Protein AF-F2UA79-F1 (afdb_monomer_lite)

pLDDT: mean 71.41, std 17.48, range [34.31, 94.25]

Structure (mmCIF, N/CA/C/O backbone):
data_AF-F2UA79-F1
#
_entry.id   AF-F2UA79-F1
#
loop_
_atom_site.group_PDB
_atom_site.id
_atom_site.type_symbol
_atom_site.label_atom_id
_atom_site.label_alt_id
_atom_site.label_comp_id
_atom_site.label_asym_id
_atom_site.label_entity_id
_atom_site.label_seq_id
_atom_site.pdbx_PDB_ins_code
_atom_site.Cartn_x
_atom_site.Cartn_y
_atom_site.Cartn_z
_atom_site.occupancy
_atom_site.B_iso_or_equiv
_atom_site.auth_seq_id
_atom_site.auth_comp_id
_atom_site.auth_asym_id
_atom_site.auth_atom_id
_atom_site.pdbx_PDB_model_num
ATOM 1 N N . MET A 1 1 ? -14.880 4.497 39.612 1.00 37.75 1 MET A N 1
ATOM 2 C CA . MET A 1 1 ? -15.337 3.695 38.449 1.00 37.75 1 MET A CA 1
ATOM 3 C C . MET A 1 1 ? -14.688 4.210 37.156 1.00 37.75 1 MET A C 1
ATOM 5 O O . MET A 1 1 ? -15.354 4.835 36.346 1.00 37.75 1 MET A O 1
ATOM 9 N N . ALA A 1 2 ? -13.382 3.975 36.970 1.00 34.31 2 ALA A N 1
ATOM 10 C CA . ALA A 1 2 ? -12.557 4.623 35.934 1.00 34.31 2 ALA A CA 1
ATOM 11 C C . ALA A 1 2 ? -11.789 3.626 35.030 1.00 34.31 2 ALA A C 1
ATOM 13 O O . ALA A 1 2 ? -10.652 3.881 34.660 1.00 34.31 2 ALA A O 1
ATOM 14 N N . LYS A 1 3 ? -12.378 2.465 34.694 1.00 45.97 3 LYS A N 1
ATOM 15 C CA . LYS A 1 3 ? -11.700 1.414 33.892 1.00 45.97 3 LYS A CA 1
ATOM 16 C C . LYS A 1 3 ? -12.280 1.142 32.493 1.00 45.97 3 LYS A C 1
ATOM 18 O O . LYS A 1 3 ? -11.660 0.411 31.736 1.00 45.97 3 LYS A O 1
ATOM 23 N N . LYS A 1 4 ? -13.427 1.726 32.113 1.00 52.34 4 LYS A N 1
ATOM 24 C CA . LYS A 1 4 ? -14.044 1.493 30.783 1.00 52.34 4 LYS A CA 1
ATOM 25 C C . LYS A 1 4 ? -13.583 2.465 29.682 1.00 52.34 4 LYS A C 1
ATOM 27 O O . LYS A 1 4 ? -13.669 2.116 28.514 1.00 52.34 4 LYS A O 1
ATOM 32 N N . GLY A 1 5 ? -13.066 3.647 30.035 1.00 53.16 5 GLY A N 1
ATOM 33 C CA . GLY A 1 5 ? -12.668 4.673 29.058 1.00 53.16 5 GLY A CA 1
ATOM 34 C C . GLY A 1 5 ? -11.349 4.395 28.325 1.00 53.16 5 GLY A C 1
ATOM 35 O O . GLY A 1 5 ? -11.243 4.702 27.142 1.00 53.16 5 GLY A O 1
ATOM 36 N N . SER A 1 6 ? -10.356 3.773 28.977 1.00 61.50 6 SER A N 1
ATOM 37 C CA . SER A 1 6 ? -9.042 3.560 28.343 1.00 61.50 6 SER A CA 1
ATOM 38 C C . SER A 1 6 ? -9.081 2.513 27.227 1.00 61.50 6 SER A C 1
ATOM 40 O O . SER A 1 6 ? -8.415 2.683 26.213 1.00 61.50 6 SER A O 1
ATOM 42 N N . HIS A 1 7 ? -9.907 1.470 27.363 1.00 69.38 7 HIS A N 1
ATOM 43 C CA . HIS A 1 7 ? -10.061 0.433 26.336 1.00 69.38 7 HIS A CA 1
ATOM 44 C C . HIS A 1 7 ? -10.620 0.986 25.025 1.00 69.38 7 HIS A C 1
ATOM 46 O O . HIS A 1 7 ? -10.198 0.585 23.945 1.00 69.38 7 HIS A O 1
ATOM 52 N N . LEU A 1 8 ? -11.540 1.942 25.117 1.00 70.12 8 LEU A N 1
ATOM 53 C CA . LEU A 1 8 ? -12.123 2.602 23.961 1.00 70.12 8 LEU A CA 1
ATOM 54 C C . LEU A 1 8 ? -11.108 3.450 23.205 1.00 70.12 8 LEU A C 1
ATOM 56 O O . LEU A 1 8 ? -10.975 3.324 21.990 1.00 70.12 8 LEU A O 1
ATOM 60 N N . LEU A 1 9 ? -10.368 4.284 23.935 1.00 78.19 9 LEU A N 1
ATOM 61 C CA . LEU A 1 9 ? -9.323 5.108 23.344 1.00 78.19 9 LEU A CA 1
ATOM 62 C C . LEU A 1 9 ? -8.290 4.236 22.615 1.00 78.19 9 LEU A C 1
ATOM 64 O O . LEU A 1 9 ? -7.923 4.544 21.486 1.00 78.19 9 LEU A O 1
ATOM 68 N N . ILE A 1 10 ? -7.893 3.109 23.216 1.00 82.38 10 ILE A N 1
ATOM 69 C CA . ILE A 1 10 ? -6.980 2.140 22.594 1.00 82.38 10 ILE A CA 1
ATOM 70 C C . ILE A 1 10 ? -7.583 1.547 21.312 1.00 82.38 10 ILE A C 1
ATOM 72 O O . ILE A 1 10 ? -6.886 1.472 20.305 1.00 82.38 10 ILE A O 1
ATOM 76 N N . HIS A 1 11 ? -8.867 1.177 21.303 1.00 81.12 11 HIS A N 1
ATOM 77 C CA . HIS A 1 11 ? -9.535 0.666 20.097 1.00 81.12 11 HIS A CA 1
ATOM 78 C C . HIS A 1 11 ? -9.612 1.695 18.963 1.00 81.12 11 HIS A C 1
ATOM 80 O O . HIS A 1 11 ? -9.418 1.342 17.797 1.00 81.12 11 HIS A O 1
ATOM 86 N N . ILE A 1 12 ? -9.880 2.963 19.286 1.00 82.06 12 ILE A N 1
ATOM 87 C CA . ILE A 1 12 ? -9.909 4.047 18.295 1.00 82.06 12 ILE A CA 1
ATOM 88 C C . ILE A 1 12 ? -8.512 4.295 17.741 1.00 82.06 12 ILE A C 1
ATOM 90 O O . ILE A 1 12 ? -8.353 4.355 16.526 1.00 82.06 12 ILE A O 1
ATOM 94 N N . LEU A 1 13 ? -7.502 4.381 18.611 1.00 86.94 13 LEU A N 1
ATOM 95 C CA . LEU A 1 13 ? -6.110 4.536 18.193 1.00 86.94 13 LEU A CA 1
ATOM 96 C C . LEU A 1 13 ? -5.672 3.370 17.305 1.00 86.94 13 LEU A C 1
ATOM 98 O O . LEU A 1 13 ? -5.125 3.597 16.233 1.00 86.94 13 LEU A O 1
ATOM 102 N N . TYR A 1 14 ? -5.974 2.132 17.696 1.00 86.69 14 TYR A N 1
ATOM 103 C CA . TYR A 1 14 ? -5.675 0.945 16.897 1.00 86.69 14 TYR A CA 1
ATOM 104 C C . TYR A 1 14 ? -6.343 0.992 15.516 1.00 86.69 14 TYR A C 1
ATOM 106 O O . TYR A 1 14 ? -5.686 0.766 14.503 1.00 86.69 14 TYR A O 1
ATOM 114 N N . SER A 1 15 ? -7.627 1.360 15.457 1.00 86.94 15 SER A N 1
ATOM 115 C CA . SER A 1 15 ? -8.359 1.494 14.189 1.00 86.94 15 SER A CA 1
ATOM 116 C C . SER A 1 15 ? -7.793 2.614 13.313 1.00 86.94 15 SER A C 1
ATOM 118 O O . SER A 1 15 ? -7.712 2.460 12.097 1.00 86.94 15 SER A O 1
ATOM 120 N N . PHE A 1 16 ? -7.370 3.725 13.922 1.00 87.62 16 PHE A N 1
ATOM 121 C CA . PHE A 1 16 ? -6.719 4.832 13.226 1.00 87.62 16 PHE A CA 1
ATOM 122 C C . PHE A 1 16 ? -5.367 4.413 12.638 1.00 87.62 16 PHE A C 1
ATOM 124 O O . PHE A 1 16 ? -5.105 4.685 11.469 1.00 87.62 16 PHE A O 1
ATOM 131 N N . PHE A 1 17 ? -4.535 3.703 13.405 1.00 91.88 17 PHE A N 1
ATOM 132 C CA . PHE A 1 17 ? -3.264 3.184 12.900 1.00 91.88 17 PHE A CA 1
ATOM 133 C C . PHE A 1 17 ? -3.466 2.147 11.794 1.00 91.88 17 PHE A C 1
ATOM 135 O O . PHE A 1 17 ? -2.760 2.213 10.795 1.00 91.88 17 PHE A O 1
ATOM 142 N N . LEU A 1 18 ? -4.456 1.254 11.909 1.00 90.56 18 LEU A N 1
ATOM 143 C CA . LEU A 1 18 ? -4.803 0.321 10.831 1.00 90.56 18 LEU A CA 1
ATOM 144 C C . LEU A 1 18 ? -5.194 1.049 9.541 1.00 90.56 18 LEU A C 1
ATOM 146 O O . LEU A 1 18 ? -4.710 0.692 8.468 1.00 90.56 18 LEU A O 1
ATOM 150 N N . LEU A 1 19 ? -6.032 2.084 9.645 1.00 90.69 19 LEU A N 1
ATOM 151 C CA . LEU A 1 19 ? -6.416 2.906 8.499 1.00 90.69 19 LEU A CA 1
ATOM 152 C C . LEU A 1 19 ? -5.194 3.587 7.875 1.00 90.69 19 LEU A C 1
ATOM 154 O O . LEU A 1 19 ? -5.005 3.531 6.662 1.00 90.69 19 LEU A O 1
ATOM 158 N N . LEU A 1 20 ? -4.346 4.194 8.706 1.00 93.88 20 LEU A N 1
ATOM 159 C CA . LEU A 1 20 ? -3.138 4.878 8.261 1.00 93.88 20 LEU A CA 1
ATOM 160 C C . LEU A 1 20 ? -2.167 3.911 7.565 1.00 93.88 20 LEU A C 1
ATOM 162 O O . LEU A 1 20 ? -1.652 4.226 6.495 1.00 93.88 20 LEU A O 1
ATOM 166 N N . SER A 1 21 ? -1.966 2.710 8.115 1.00 92.69 21 SER A N 1
ATOM 167 C CA . SER A 1 21 ? -1.171 1.650 7.488 1.00 92.69 21 SER A CA 1
ATOM 168 C C . SER A 1 21 ? -1.759 1.197 6.150 1.00 92.69 21 SER A C 1
ATOM 170 O O . SER A 1 21 ? -1.009 0.999 5.198 1.00 92.69 21 SER A O 1
ATOM 172 N N . GLY A 1 22 ? -3.086 1.075 6.045 1.00 89.50 22 GLY A N 1
ATOM 173 C CA . GLY A 1 22 ? -3.764 0.753 4.787 1.00 89.50 22 GLY A CA 1
ATOM 174 C C . GLY A 1 22 ? -3.555 1.825 3.715 1.00 89.50 22 GLY A C 1
ATOM 175 O O . GLY A 1 22 ? -3.257 1.500 2.567 1.00 89.50 22 GLY A O 1
ATOM 176 N N . ILE A 1 23 ? -3.634 3.104 4.094 1.00 92.81 23 ILE A N 1
ATOM 177 C CA . ILE A 1 23 ? -3.358 4.232 3.194 1.00 92.81 23 ILE A CA 1
ATOM 178 C C . ILE A 1 23 ? -1.893 4.216 2.747 1.00 92.81 23 ILE A C 1
ATOM 180 O O . ILE A 1 23 ? -1.623 4.320 1.552 1.00 92.81 23 ILE A O 1
ATOM 184 N N . PHE A 1 24 ? -0.944 4.037 3.672 1.00 92.81 24 PHE A N 1
ATOM 185 C CA . PHE A 1 24 ? 0.475 3.961 3.320 1.00 92.81 24 PHE A CA 1
ATOM 186 C C . PHE A 1 24 ? 0.792 2.783 2.399 1.00 92.81 24 PHE A C 1
ATOM 188 O O . PHE A 1 24 ? 1.606 2.947 1.498 1.00 92.81 24 PHE A O 1
ATOM 195 N N . LEU A 1 25 ? 0.130 1.634 2.565 1.00 91.69 25 LEU A N 1
ATOM 196 C CA . LEU A 1 25 ? 0.263 0.502 1.644 1.00 91.69 25 LEU A CA 1
ATOM 197 C C . LEU A 1 25 ? -0.185 0.859 0.224 1.00 91.69 25 LEU A C 1
ATOM 199 O O . LEU A 1 25 ? 0.516 0.524 -0.723 1.00 91.69 25 LEU A O 1
ATOM 203 N N . ILE A 1 26 ? -1.303 1.574 0.065 1.00 90.81 26 ILE A N 1
ATOM 204 C CA . ILE A 1 26 ? -1.782 2.021 -1.254 1.00 90.81 26 ILE A CA 1
ATOM 205 C C . ILE A 1 26 ? -0.800 3.014 -1.881 1.00 90.81 26 ILE A C 1
ATOM 207 O O . ILE A 1 26 ? -0.449 2.882 -3.051 1.00 90.81 26 ILE A O 1
ATOM 211 N N . VAL A 1 27 ? -0.334 3.994 -1.103 1.00 91.12 27 VAL A N 1
ATOM 212 C CA . VAL A 1 27 ? 0.652 4.977 -1.576 1.00 91.12 27 VAL A CA 1
ATOM 213 C C . VAL A 1 27 ? 1.946 4.277 -1.988 1.00 91.12 27 VAL A C 1
ATOM 215 O O . VAL A 1 27 ? 2.483 4.561 -3.054 1.00 91.12 27 VAL A O 1
ATOM 218 N N . ALA A 1 28 ? 2.421 3.327 -1.183 1.00 88.81 28 ALA A N 1
ATOM 219 C CA . ALA A 1 28 ? 3.614 2.551 -1.484 1.00 88.81 28 ALA A CA 1
ATOM 220 C C . ALA A 1 28 ? 3.426 1.677 -2.735 1.00 88.81 28 ALA A C 1
ATOM 222 O O . ALA A 1 28 ? 4.335 1.606 -3.555 1.00 88.81 28 ALA A O 1
ATOM 223 N N . ALA A 1 29 ? 2.252 1.071 -2.928 1.00 87.62 29 ALA A N 1
ATOM 224 C CA . ALA A 1 29 ? 1.922 0.296 -4.124 1.00 87.62 29 ALA A CA 1
ATOM 225 C C . ALA A 1 29 ? 1.940 1.147 -5.404 1.00 87.62 29 ALA A C 1
ATOM 227 O O . ALA A 1 29 ? 2.415 0.691 -6.442 1.00 87.62 29 ALA A O 1
ATOM 228 N N . ALA A 1 30 ? 1.436 2.382 -5.323 1.00 85.38 30 ALA A N 1
ATOM 229 C CA . ALA A 1 30 ? 1.361 3.305 -6.453 1.00 85.38 30 ALA A CA 1
ATOM 230 C C . ALA A 1 30 ? 2.694 4.010 -6.764 1.00 85.38 30 ALA A C 1
ATOM 232 O O . ALA A 1 30 ? 2.882 4.501 -7.878 1.00 85.38 30 ALA A O 1
ATOM 233 N N . ALA A 1 31 ? 3.606 4.093 -5.791 1.00 86.75 31 ALA A N 1
ATOM 234 C CA . ALA A 1 31 ? 4.864 4.811 -5.938 1.00 86.75 31 ALA A CA 1
ATOM 235 C C . ALA A 1 31 ? 5.828 4.081 -6.897 1.00 86.75 31 ALA A C 1
ATOM 237 O O . ALA A 1 31 ? 6.202 2.938 -6.623 1.00 86.75 31 ALA A O 1
ATOM 238 N N . PRO A 1 32 ? 6.331 4.744 -7.955 1.00 81.38 32 PRO A N 1
ATOM 239 C CA . PRO A 1 32 ? 7.270 4.147 -8.904 1.00 81.38 32 PRO A CA 1
ATOM 240 C C . PRO A 1 32 ? 8.738 4.188 -8.427 1.00 81.38 32 PRO A C 1
ATOM 242 O O . PRO A 1 32 ? 9.647 4.007 -9.224 1.00 81.38 32 PRO A O 1
ATOM 245 N N . PHE A 1 33 ? 9.006 4.451 -7.142 1.00 84.50 33 PHE A N 1
ATOM 246 C CA . PHE A 1 33 ? 10.353 4.760 -6.626 1.00 84.50 33 PHE A CA 1
ATOM 247 C C . PHE A 1 33 ? 10.903 3.705 -5.653 1.00 84.50 33 PHE A C 1
ATOM 249 O O . PHE A 1 33 ? 11.554 4.045 -4.667 1.00 84.50 33 PHE A O 1
ATOM 256 N N . TRP A 1 34 ? 10.628 2.424 -5.898 1.00 83.81 34 TRP A N 1
ATOM 257 C CA . TRP A 1 34 ? 11.152 1.329 -5.070 1.00 83.81 34 TRP A CA 1
ATOM 258 C C . TRP A 1 34 ? 12.601 1.001 -5.401 1.00 83.81 34 TRP A C 1
ATOM 260 O O . TRP A 1 34 ? 13.402 0.740 -4.505 1.00 83.81 34 TRP A O 1
ATOM 270 N N . LEU A 1 35 ? 12.929 1.003 -6.691 1.00 79.56 35 LEU A N 1
ATOM 271 C CA . LEU A 1 35 ? 14.261 0.714 -7.200 1.00 79.56 35 LEU A CA 1
ATOM 272 C C . LEU A 1 35 ? 14.636 1.753 -8.252 1.00 79.56 35 LEU A C 1
ATOM 274 O O . LEU A 1 35 ? 13.846 2.064 -9.138 1.00 79.56 35 LEU A O 1
ATOM 278 N N . LEU A 1 36 ? 15.861 2.258 -8.161 1.00 74.50 36 LEU A N 1
ATOM 279 C CA . LEU A 1 36 ? 16.494 3.034 -9.222 1.00 74.50 36 LEU A CA 1
ATOM 280 C C . LEU A 1 36 ? 17.321 2.053 -10.049 1.00 74.50 36 LEU A C 1
ATOM 282 O O . LEU A 1 36 ? 18.274 1.470 -9.530 1.00 74.50 36 LEU A O 1
ATOM 286 N N . ALA A 1 37 ? 16.932 1.828 -11.300 1.00 62.06 37 ALA A N 1
ATOM 287 C CA . ALA A 1 37 ? 17.613 0.895 -12.187 1.00 62.06 37 ALA A CA 1
ATOM 288 C C . ALA A 1 37 ? 18.318 1.651 -13.328 1.00 62.06 37 ALA A C 1
ATOM 290 O O . ALA A 1 37 ? 17.755 2.599 -13.880 1.00 62.06 37 ALA A O 1
ATOM 291 N N . PRO A 1 38 ? 19.545 1.258 -13.708 1.00 55.12 38 PRO A N 1
ATOM 292 C CA . PRO A 1 38 ? 20.128 1.679 -14.976 1.00 55.12 38 PRO A CA 1
ATOM 293 C C . PRO A 1 38 ? 19.427 0.949 -16.135 1.00 55.12 38 PRO A C 1
ATOM 295 O O . PRO A 1 38 ? 19.114 -0.237 -16.024 1.00 55.12 38 PRO A O 1
ATOM 298 N N . ILE A 1 39 ? 19.175 1.643 -17.247 1.00 57.62 39 ILE A N 1
ATOM 299 C CA . ILE A 1 39 ? 18.453 1.077 -18.396 1.00 57.62 39 ILE A CA 1
ATOM 300 C C . ILE A 1 39 ? 19.304 -0.018 -19.075 1.00 57.62 39 ILE A C 1
ATOM 302 O O . ILE A 1 39 ? 20.484 0.212 -19.352 1.00 57.62 39 ILE A O 1
ATOM 306 N N . PRO A 1 40 ? 18.731 -1.191 -19.414 1.00 54.72 40 PRO A N 1
ATOM 307 C CA . PRO A 1 40 ? 19.453 -2.283 -20.076 1.00 54.72 40 PRO A CA 1
ATOM 308 C C . PRO A 1 40 ? 19.897 -1.990 -21.526 1.00 54.72 40 PRO A C 1
ATOM 310 O O . PRO A 1 40 ? 20.675 -2.763 -22.080 1.00 54.72 40 PRO A O 1
ATOM 313 N N . SER A 1 41 ? 19.441 -0.897 -22.151 1.00 58.12 41 SER A N 1
ATOM 314 C CA . SER A 1 41 ? 19.690 -0.557 -23.564 1.00 58.12 41 SER A CA 1
ATOM 315 C C . SER A 1 41 ? 20.746 0.534 -23.806 1.00 58.12 41 SER A C 1
ATOM 317 O O . SER A 1 41 ? 20.954 0.923 -24.952 1.00 58.12 41 SER A O 1
ATOM 319 N N . GLY A 1 42 ? 21.449 1.012 -22.773 1.00 52.75 42 GLY A N 1
ATOM 320 C CA . GLY A 1 42 ? 22.531 1.995 -22.941 1.00 52.75 42 GLY A CA 1
ATOM 321 C C . GLY A 1 42 ? 22.075 3.446 -23.147 1.00 52.75 42 GLY A C 1
ATOM 322 O O . GLY A 1 42 ? 22.917 4.312 -23.384 1.00 52.75 42 GLY A O 1
ATOM 323 N N . ASP A 1 43 ? 20.776 3.727 -23.011 1.00 52.22 43 ASP A N 1
ATOM 324 C CA . ASP A 1 43 ? 20.256 5.092 -22.927 1.00 52.22 43 ASP A CA 1
ATOM 325 C C . ASP A 1 43 ? 20.465 5.673 -21.520 1.00 52.22 43 ASP A C 1
ATOM 327 O O . ASP A 1 43 ? 20.278 5.013 -20.500 1.00 52.22 43 ASP A O 1
ATOM 331 N N . THR A 1 44 ? 20.892 6.933 -21.464 1.00 53.03 44 THR A N 1
ATOM 332 C CA . THR A 1 44 ? 21.388 7.618 -20.258 1.00 53.03 44 THR A CA 1
ATOM 333 C C . THR A 1 44 ? 20.295 8.194 -19.350 1.00 53.03 44 THR A C 1
ATOM 335 O O . THR A 1 44 ? 20.576 9.062 -18.524 1.00 53.03 44 THR A O 1
ATOM 338 N N . THR A 1 45 ? 19.042 7.759 -19.488 1.00 55.97 45 THR A N 1
ATOM 339 C CA . THR A 1 45 ? 17.924 8.265 -18.679 1.00 55.97 45 THR A CA 1
ATOM 340 C C . THR A 1 45 ? 17.743 7.405 -17.422 1.00 55.97 45 THR A C 1
ATOM 342 O O . THR A 1 45 ? 17.861 6.185 -17.455 1.00 55.97 45 THR A O 1
ATOM 345 N N . ALA A 1 46 ? 17.549 8.028 -16.259 1.00 55.72 46 ALA A N 1
ATOM 346 C CA . ALA A 1 46 ? 17.364 7.293 -15.008 1.00 55.72 46 ALA A CA 1
ATOM 347 C C . ALA A 1 46 ? 15.966 6.654 -14.975 1.00 55.72 46 ALA A C 1
ATOM 349 O O . ALA A 1 46 ? 14.976 7.339 -15.231 1.00 55.72 46 ALA A O 1
ATOM 350 N N . TYR A 1 47 ? 15.890 5.363 -14.641 1.00 68.62 47 TYR A N 1
ATOM 351 C CA . TYR A 1 47 ? 14.644 4.601 -14.559 1.00 68.62 47 TYR A CA 1
ATOM 352 C C . TYR A 1 47 ? 14.269 4.366 -13.096 1.00 68.62 47 TYR A C 1
ATOM 354 O O . TYR A 1 47 ? 15.116 3.943 -12.301 1.00 68.62 47 TYR A O 1
ATOM 362 N N . ALA A 1 48 ? 13.012 4.620 -12.729 1.00 74.19 48 ALA A N 1
ATOM 363 C CA . ALA A 1 48 ? 12.501 4.265 -11.408 1.00 74.19 48 ALA A CA 1
ATOM 364 C C . ALA A 1 48 ? 11.405 3.203 -11.540 1.00 74.19 48 ALA A C 1
ATOM 366 O O . ALA A 1 48 ? 10.425 3.388 -12.260 1.00 74.19 48 ALA A O 1
ATOM 367 N N . CYS A 1 49 ? 11.589 2.076 -10.856 1.00 80.31 49 CYS A N 1
ATOM 368 C CA . CYS A 1 49 ? 10.620 0.990 -10.801 1.00 80.31 49 CYS A CA 1
ATOM 369 C C . CYS A 1 49 ? 9.855 1.044 -9.485 1.00 80.31 49 CYS A C 1
ATOM 371 O O . CYS A 1 49 ? 10.456 1.059 -8.407 1.00 80.31 49 CYS A O 1
ATOM 373 N N . GLY A 1 50 ? 8.534 0.982 -9.566 1.00 85.81 50 GLY A N 1
ATOM 374 C CA . GLY A 1 50 ? 7.652 0.595 -8.476 1.00 85.81 50 GLY A CA 1
ATOM 375 C C . GLY A 1 50 ? 7.225 -0.860 -8.587 1.00 85.81 50 GLY A C 1
ATOM 376 O O . GLY A 1 50 ? 7.705 -1.622 -9.429 1.00 85.81 50 GLY A O 1
ATOM 377 N N . VAL A 1 51 ? 6.296 -1.238 -7.713 1.00 86.25 51 VAL A N 1
ATOM 378 C CA . VAL A 1 51 ? 5.749 -2.600 -7.652 1.00 86.25 51 VAL A CA 1
ATOM 379 C C . VAL A 1 51 ? 4.719 -2.849 -8.753 1.00 86.25 51 VAL A C 1
ATOM 381 O O . VAL A 1 51 ? 4.735 -3.913 -9.363 1.00 86.25 51 VAL A O 1
ATOM 384 N N . PHE A 1 52 ? 3.864 -1.862 -9.037 1.00 87.38 52 PHE A N 1
ATOM 385 C CA . PHE A 1 52 ? 2.828 -1.948 -10.078 1.00 87.38 52 PHE A CA 1
ATOM 386 C C . PHE A 1 52 ? 3.003 -0.937 -11.212 1.00 87.38 52 PHE A C 1
ATOM 388 O O . PHE A 1 52 ? 2.295 -1.008 -12.212 1.00 87.38 52 PHE A O 1
ATOM 395 N N . SER A 1 53 ? 3.935 -0.004 -11.066 1.00 86.62 53 SER A N 1
ATOM 396 C CA . SER A 1 53 ? 4.186 1.057 -12.029 1.00 86.62 53 SER A CA 1
ATOM 397 C C . SER A 1 53 ? 5.674 1.288 -12.210 1.00 86.62 53 SER A C 1
ATOM 399 O O . SER A 1 53 ? 6.491 0.899 -11.375 1.00 86.62 53 SER A O 1
ATOM 401 N N . GLU A 1 54 ? 6.018 1.960 -13.290 1.00 84.69 54 GLU A N 1
ATOM 402 C CA . GLU A 1 54 ? 7.358 2.408 -13.609 1.00 84.69 54 GLU A CA 1
ATOM 403 C C . GLU A 1 54 ? 7.338 3.859 -14.069 1.00 84.69 54 GLU A C 1
ATOM 405 O O . GLU A 1 54 ? 6.311 4.404 -14.471 1.00 84.69 54 GLU A O 1
ATOM 410 N N . CYS A 1 55 ? 8.494 4.491 -13.962 1.00 82.00 55 CYS A N 1
ATOM 411 C CA . CYS A 1 55 ? 8.735 5.852 -14.380 1.00 82.00 55 CYS A CA 1
ATOM 412 C C . CYS A 1 55 ? 9.801 5.838 -15.467 1.00 82.00 55 CYS A C 1
ATOM 414 O O . CYS A 1 55 ? 10.981 5.600 -15.174 1.00 82.00 55 CYS A O 1
ATOM 416 N N . GLN A 1 56 ? 9.382 6.105 -16.702 1.00 74.38 56 GLN A N 1
ATOM 417 C CA . GLN A 1 56 ? 10.303 6.287 -17.813 1.00 74.38 56 GLN A CA 1
ATOM 418 C C . GLN A 1 56 ? 10.617 7.779 -17.972 1.00 74.38 56 GLN A C 1
ATOM 420 O O . GLN A 1 56 ? 9.716 8.613 -18.056 1.00 74.38 56 GLN A O 1
ATOM 425 N N . ASP A 1 57 ? 11.913 8.078 -18.048 1.00 66.25 57 ASP A N 1
ATOM 426 C CA . ASP A 1 57 ? 12.500 9.378 -18.377 1.00 66.25 57 ASP A CA 1
ATOM 427 C C . ASP A 1 57 ? 12.623 10.416 -17.237 1.00 66.25 57 ASP A C 1
ATOM 429 O O . ASP A 1 57 ? 11.711 10.683 -16.456 1.00 66.25 57 ASP A O 1
ATOM 433 N N . GLN A 1 58 ? 13.812 11.025 -17.159 1.00 55.00 58 GLN A N 1
ATOM 434 C CA . GLN A 1 58 ? 14.188 12.041 -16.165 1.00 55.00 58 GLN A CA 1
ATOM 435 C C . GLN A 1 58 ? 14.728 13.328 -16.804 1.00 55.00 58 GLN A C 1
ATOM 437 O O . GLN A 1 58 ? 15.203 14.207 -16.084 1.00 55.00 58 GLN A O 1
ATOM 442 N N . LYS A 1 59 ? 14.668 13.476 -18.135 1.00 54.78 59 LYS A N 1
ATOM 443 C CA . LYS A 1 59 ? 15.288 14.634 -18.798 1.00 54.78 59 LYS A CA 1
ATOM 444 C C . LYS A 1 59 ? 14.651 15.984 -18.442 1.00 54.78 59 LYS A C 1
ATOM 446 O O . LYS A 1 59 ? 15.375 16.969 -18.450 1.00 54.78 59 LYS A O 1
ATOM 451 N N . ASP A 1 60 ? 13.380 16.026 -18.022 1.00 50.09 60 ASP A N 1
ATOM 452 C CA . ASP A 1 60 ? 12.660 17.291 -17.768 1.00 50.09 60 ASP A CA 1
ATOM 453 C C . ASP A 1 60 ? 11.793 17.309 -16.488 1.00 50.09 60 ASP A C 1
ATOM 455 O O . ASP A 1 60 ? 10.725 17.924 -16.468 1.00 50.09 60 ASP A O 1
ATOM 459 N N . LEU A 1 61 ? 12.193 16.619 -15.405 1.00 55.28 61 LEU A N 1
ATOM 460 C CA . LEU A 1 61 ? 11.405 16.492 -14.149 1.00 55.28 61 LEU A CA 1
ATOM 461 C C . LEU A 1 61 ? 9.995 15.879 -14.329 1.00 55.28 61 LEU A C 1
ATOM 463 O O . LEU A 1 61 ? 9.231 15.767 -13.369 1.00 55.28 61 LEU A O 1
ATOM 467 N N . ARG A 1 62 ? 9.638 15.467 -15.549 1.00 60.03 62 ARG A N 1
ATOM 468 C CA . ARG A 1 62 ? 8.372 14.828 -15.893 1.00 60.03 62 ARG A CA 1
ATOM 469 C C . ARG A 1 62 ? 8.578 13.326 -15.932 1.00 60.03 62 ARG A C 1
ATOM 471 O O . ARG A 1 62 ? 9.086 12.792 -16.905 1.00 60.03 62 ARG A O 1
ATOM 478 N N . CYS A 1 63 ? 8.165 12.680 -14.854 1.00 71.38 63 CYS A N 1
ATOM 479 C CA . CYS A 1 63 ? 8.047 11.235 -14.783 1.00 71.38 63 CYS A CA 1
ATOM 480 C C . CYS A 1 63 ? 6.780 10.801 -15.529 1.00 71.38 63 CYS A C 1
ATOM 482 O O . CYS A 1 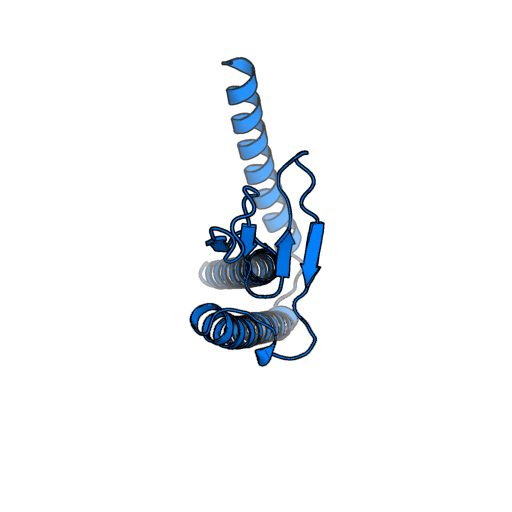63 ? 5.676 11.140 -15.089 1.00 71.38 63 CYS A O 1
ATOM 484 N N . ASN A 1 64 ? 6.919 10.077 -16.641 1.00 79.38 64 ASN A N 1
ATOM 485 C CA . ASN A 1 64 ? 5.777 9.400 -17.246 1.00 79.38 64 ASN A CA 1
ATOM 486 C C . ASN A 1 64 ? 5.531 8.100 -16.472 1.00 79.38 64 ASN A C 1
ATOM 488 O O . ASN A 1 64 ? 6.334 7.171 -16.557 1.00 79.38 64 ASN A O 1
ATOM 492 N N . ILE A 1 65 ? 4.473 8.082 -15.655 1.00 81.25 65 ILE A N 1
ATOM 493 C CA . ILE A 1 65 ? 4.118 6.914 -14.847 1.00 81.25 65 ILE A CA 1
ATOM 494 C C . ILE A 1 65 ? 3.304 5.965 -15.716 1.00 81.25 65 ILE A C 1
ATOM 496 O O . ILE A 1 65 ? 2.148 6.248 -16.036 1.00 81.25 65 ILE A O 1
ATOM 500 N N . GLU A 1 66 ? 3.893 4.826 -16.042 1.00 83.19 66 GLU A N 1
ATOM 501 C CA . GLU A 1 66 ? 3.226 3.746 -16.756 1.00 83.19 66 GLU A CA 1
ATOM 502 C C . GLU A 1 66 ? 2.949 2.599 -15.787 1.00 83.19 66 GLU A C 1
ATOM 504 O O . GLU A 1 66 ? 3.745 2.295 -14.900 1.00 83.19 66 GLU A O 1
ATOM 509 N N . VAL A 1 67 ? 1.769 1.994 -15.894 1.00 86.19 67 VAL A N 1
ATOM 510 C CA . VAL A 1 67 ? 1.427 0.799 -15.114 1.00 86.19 67 VAL A CA 1
ATOM 511 C C . VAL A 1 67 ? 1.972 -0.397 -15.880 1.00 86.19 67 VAL A C 1
ATOM 513 O O . VAL A 1 67 ? 1.850 -0.435 -17.107 1.00 86.19 67 VAL A O 1
ATOM 516 N N . TYR A 1 68 ? 2.530 -1.386 -15.178 1.00 80.50 68 TYR A N 1
ATOM 517 C CA . TYR A 1 68 ? 2.822 -2.662 -15.829 1.00 80.50 68 TYR A CA 1
ATOM 518 C C . TYR A 1 68 ? 1.524 -3.241 -16.415 1.00 80.50 68 TYR A C 1
ATOM 520 O O . TYR A 1 68 ? 0.417 -2.868 -16.010 1.00 80.50 68 TYR A O 1
ATOM 528 N N . GLY A 1 69 ? 1.649 -4.141 -17.388 1.00 80.94 69 GLY A N 1
ATOM 529 C CA . GLY A 1 69 ? 0.491 -4.795 -17.988 1.00 80.94 69 GLY A CA 1
ATOM 530 C C . GLY A 1 69 ? -0.402 -5.518 -16.964 1.00 80.94 69 GLY A C 1
ATOM 531 O O . GLY A 1 69 ? -0.189 -5.518 -15.752 1.00 80.94 69 GLY A O 1
ATOM 532 N N . VAL A 1 70 ? -1.468 -6.143 -17.453 1.00 81.12 70 VAL A N 1
ATOM 533 C CA . VAL A 1 70 ? -2.505 -6.727 -16.584 1.00 81.12 70 VAL A CA 1
ATOM 534 C C . VAL A 1 70 ? -2.009 -7.996 -15.864 1.00 81.12 70 VAL A C 1
ATOM 536 O O . VAL A 1 70 ? -2.626 -8.444 -14.896 1.00 81.12 70 VAL A O 1
ATOM 539 N N . SER A 1 71 ? -0.904 -8.594 -16.319 1.00 83.69 71 SER A N 1
ATOM 540 C CA . SER A 1 71 ? -0.342 -9.822 -15.762 1.00 83.69 71 SER A CA 1
ATOM 541 C C . SER A 1 71 ? 0.822 -9.540 -14.812 1.00 83.69 71 SER A C 1
ATOM 543 O O . SER A 1 71 ? 1.685 -8.711 -15.075 1.00 83.69 71 SER A O 1
ATOM 545 N N . LEU A 1 72 ? 0.942 -10.338 -13.744 1.00 75.38 72 LEU A N 1
ATOM 546 C CA . LEU A 1 72 ? 2.128 -10.339 -12.870 1.00 75.38 72 LEU A CA 1
ATOM 547 C C . LEU A 1 72 ? 3.427 -10.644 -13.635 1.00 75.38 72 LEU A C 1
ATOM 549 O O . LEU A 1 72 ? 4.511 -10.304 -13.170 1.00 75.38 72 LEU A O 1
ATOM 553 N N . GLN A 1 73 ? 3.334 -11.297 -14.796 1.00 83.50 73 GLN A N 1
ATOM 554 C CA . GLN A 1 73 ? 4.490 -11.584 -15.649 1.00 83.50 73 GLN A CA 1
ATOM 555 C C . GLN A 1 73 ? 5.049 -10.326 -16.328 1.00 83.50 73 GLN A C 1
ATOM 557 O O . GLN A 1 73 ? 6.219 -10.326 -16.705 1.00 83.50 73 GLN A O 1
ATOM 562 N N . ASP A 1 74 ? 4.263 -9.251 -16.412 1.00 83.06 74 ASP A N 1
ATOM 563 C CA . ASP A 1 74 ? 4.658 -7.997 -17.060 1.00 83.06 74 ASP A CA 1
ATOM 564 C C . ASP A 1 74 ? 5.607 -7.165 -16.177 1.00 83.06 74 ASP A C 1
ATOM 566 O O . ASP A 1 74 ? 6.296 -6.272 -16.661 1.00 83.06 74 ASP A O 1
ATOM 570 N N . ILE A 1 75 ? 5.702 -7.489 -14.882 1.00 83.25 75 ILE A N 1
ATOM 571 C CA . ILE A 1 75 ? 6.654 -6.870 -13.953 1.00 83.25 75 ILE A CA 1
ATOM 572 C C . ILE A 1 75 ? 8.067 -7.410 -14.261 1.00 83.25 75 ILE A C 1
ATOM 574 O O . ILE A 1 75 ? 8.248 -8.632 -14.281 1.00 83.25 75 ILE A O 1
ATOM 578 N N . PRO A 1 76 ? 9.092 -6.560 -14.452 1.00 78.50 76 PRO A N 1
ATOM 579 C CA . PRO A 1 76 ? 10.373 -6.964 -15.044 1.00 78.50 76 PRO A CA 1
ATOM 580 C C . PRO A 1 76 ? 11.266 -7.821 -14.132 1.00 78.50 76 PRO A C 1
ATOM 582 O O . PRO A 1 76 ? 12.043 -8.637 -14.622 1.00 78.50 76 PRO A O 1
ATOM 585 N N . SER A 1 77 ? 11.169 -7.661 -12.809 1.00 82.12 77 SER A N 1
ATOM 586 C CA . SER A 1 77 ? 12.019 -8.366 -11.838 1.00 82.12 77 SER A CA 1
ATOM 587 C C . SER A 1 77 ? 11.226 -9.385 -11.028 1.00 82.12 77 SER A C 1
ATOM 589 O O . SER A 1 77 ? 10.174 -9.061 -10.476 1.00 82.12 77 SER A O 1
ATOM 591 N N . GLU A 1 78 ? 11.764 -10.597 -10.871 1.00 85.50 78 GLU A N 1
ATOM 592 C CA . GLU A 1 78 ? 11.185 -11.626 -9.996 1.00 85.50 78 GLU A CA 1
ATOM 593 C C 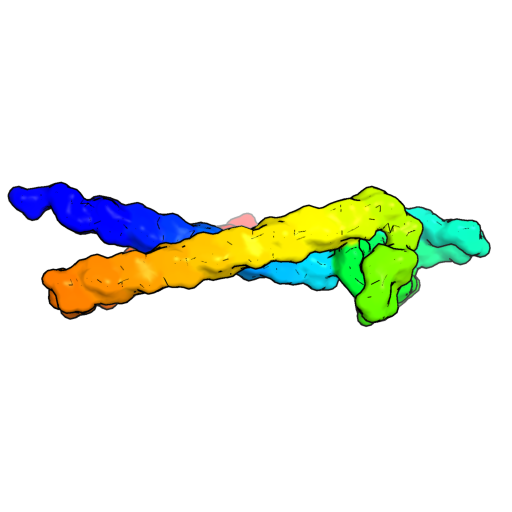. GLU A 1 78 ? 11.010 -11.129 -8.555 1.00 85.50 78 GLU A C 1
ATOM 595 O O . GLU A 1 78 ? 9.989 -11.404 -7.925 1.00 85.50 78 GLU A O 1
ATOM 600 N N . GLY A 1 79 ? 11.952 -10.320 -8.056 1.00 84.56 79 GLY A N 1
ATOM 601 C CA . GLY A 1 79 ? 11.850 -9.712 -6.730 1.00 84.56 79 GLY A CA 1
ATOM 602 C C . GLY A 1 79 ? 10.642 -8.779 -6.605 1.00 84.56 79 GLY A C 1
ATOM 603 O O . GLY A 1 79 ? 9.921 -8.836 -5.609 1.00 84.56 79 GLY A O 1
ATOM 604 N N . LEU A 1 80 ? 10.366 -7.975 -7.639 1.00 85.12 80 LEU A N 1
ATOM 605 C CA . LEU A 1 80 ? 9.193 -7.094 -7.678 1.00 85.12 80 LEU A CA 1
ATOM 606 C C . LEU A 1 80 ? 7.889 -7.886 -7.826 1.00 85.12 80 LEU A C 1
ATOM 608 O O . LEU A 1 80 ? 6.899 -7.530 -7.195 1.00 85.12 80 LEU A O 1
ATOM 612 N N . ARG A 1 81 ? 7.888 -8.994 -8.577 1.00 87.81 81 ARG A N 1
ATOM 613 C CA . ARG A 1 81 ? 6.725 -9.896 -8.687 1.00 87.81 81 ARG A CA 1
ATOM 614 C C . ARG A 1 81 ? 6.341 -10.496 -7.338 1.00 87.81 81 ARG A C 1
ATOM 616 O O . ARG A 1 81 ? 5.168 -10.501 -6.968 1.00 87.81 81 ARG A O 1
ATOM 623 N N . VAL A 1 82 ? 7.329 -10.984 -6.587 1.00 89.81 82 VAL A N 1
ATOM 624 C CA . VAL A 1 82 ? 7.105 -11.523 -5.237 1.00 89.81 82 VAL A CA 1
ATOM 625 C C . VAL A 1 82 ? 6.630 -10.416 -4.296 1.00 89.81 82 VAL A C 1
ATOM 627 O O . VAL A 1 82 ? 5.659 -10.615 -3.563 1.00 89.81 82 VAL A O 1
ATOM 630 N N . ALA A 1 83 ? 7.254 -9.234 -4.351 1.00 89.25 83 ALA A N 1
ATOM 631 C CA . ALA A 1 83 ? 6.835 -8.079 -3.562 1.00 89.25 83 ALA A CA 1
ATOM 632 C C . ALA A 1 83 ? 5.387 -7.659 -3.871 1.00 89.25 83 ALA A C 1
ATOM 634 O O . ALA A 1 83 ? 4.625 -7.413 -2.940 1.00 89.25 83 ALA A O 1
ATOM 635 N N . ALA A 1 84 ? 4.980 -7.657 -5.144 1.00 88.81 84 ALA A N 1
ATOM 636 C CA . ALA A 1 84 ? 3.610 -7.380 -5.573 1.00 88.81 84 ALA A CA 1
ATOM 637 C C . ALA A 1 84 ? 2.608 -8.358 -4.953 1.00 88.81 84 ALA A C 1
ATOM 639 O O . ALA A 1 84 ? 1.613 -7.937 -4.361 1.00 88.81 84 ALA A O 1
ATOM 640 N N . GLY A 1 85 ? 2.901 -9.661 -5.017 1.00 88.62 85 GLY A N 1
ATOM 641 C CA . GLY A 1 85 ? 2.064 -10.688 -4.398 1.00 88.62 85 GLY A CA 1
ATOM 642 C C . GLY A 1 85 ? 1.927 -10.501 -2.884 1.00 88.62 85 GLY A C 1
ATOM 643 O O . GLY A 1 85 ? 0.813 -10.470 -2.359 1.00 88.62 85 GLY A O 1
ATOM 644 N N . LEU A 1 86 ? 3.047 -10.314 -2.179 1.00 92.38 86 LEU A N 1
ATOM 645 C CA . LEU A 1 86 ? 3.050 -10.091 -0.729 1.00 92.38 86 LEU A CA 1
ATOM 646 C C . LEU A 1 86 ? 2.315 -8.805 -0.336 1.00 92.38 86 LEU A C 1
ATOM 648 O O . LEU A 1 86 ? 1.607 -8.783 0.670 1.00 92.38 86 LEU A O 1
ATOM 652 N N . MET A 1 87 ? 2.442 -7.749 -1.137 1.00 91.19 87 MET A N 1
ATOM 653 C CA . MET A 1 87 ? 1.783 -6.472 -0.892 1.00 91.19 87 MET A CA 1
ATOM 654 C C . MET A 1 87 ? 0.265 -6.564 -1.042 1.00 91.19 87 MET A C 1
ATOM 656 O O . MET A 1 8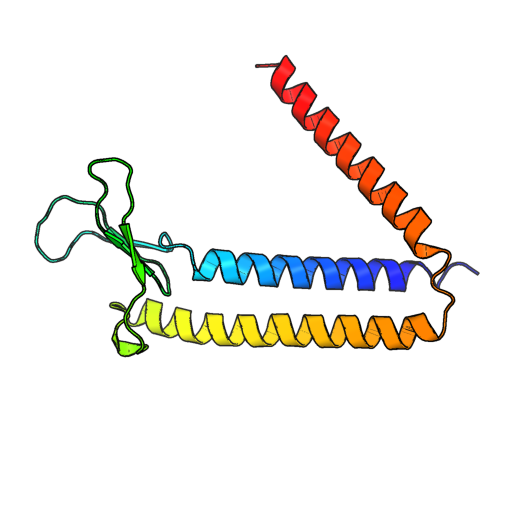7 ? -0.456 -6.037 -0.195 1.00 91.19 87 MET A O 1
ATOM 660 N N . ILE A 1 88 ? -0.231 -7.278 -2.059 1.00 90.75 88 ILE A N 1
ATOM 661 C CA . ILE A 1 88 ? -1.669 -7.538 -2.227 1.00 90.75 88 ILE A CA 1
ATOM 662 C C . ILE A 1 88 ? -2.211 -8.293 -1.011 1.00 90.75 88 ILE A C 1
ATOM 664 O O . ILE A 1 88 ? -3.222 -7.893 -0.431 1.00 90.75 88 ILE A O 1
ATOM 668 N N . VAL A 1 89 ? -1.516 -9.351 -0.582 1.00 93.62 89 VAL A N 1
ATOM 669 C CA . VAL A 1 89 ? -1.902 -10.129 0.605 1.00 93.62 89 VA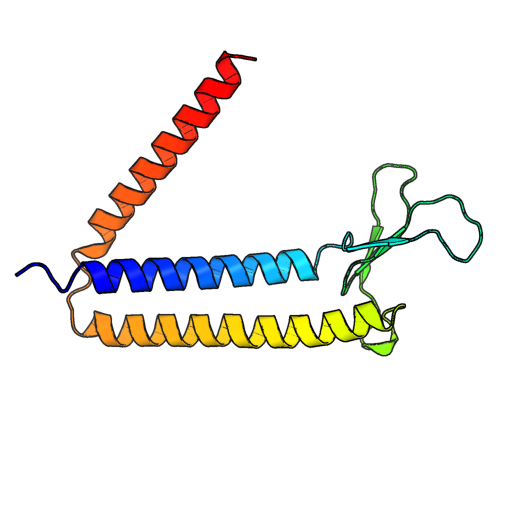L A CA 1
ATOM 670 C C . VAL A 1 89 ? -1.918 -9.245 1.855 1.00 93.62 89 VAL A C 1
ATOM 672 O O . VAL A 1 89 ? -2.890 -9.270 2.612 1.00 93.62 89 VAL A O 1
ATOM 675 N N . ALA A 1 90 ? -0.893 -8.412 2.052 1.00 92.75 90 ALA A N 1
ATOM 676 C CA . ALA A 1 90 ? -0.824 -7.479 3.173 1.00 92.75 90 ALA A CA 1
ATOM 677 C C . ALA A 1 90 ? -1.972 -6.456 3.153 1.00 92.75 90 ALA A C 1
ATOM 679 O O . ALA A 1 90 ? -2.604 -6.233 4.186 1.00 92.75 90 ALA A O 1
ATOM 680 N N . MET A 1 91 ? -2.297 -5.881 1.988 1.00 91.88 91 MET A N 1
ATOM 681 C CA . MET A 1 91 ? -3.449 -4.987 1.827 1.00 91.88 91 MET A CA 1
ATOM 682 C C . MET A 1 91 ? -4.747 -5.675 2.245 1.00 91.88 91 MET A C 1
ATOM 684 O O . MET A 1 91 ? -5.492 -5.115 3.048 1.00 91.88 91 MET A O 1
ATOM 688 N N . ILE A 1 92 ? -5.005 -6.893 1.761 1.00 93.69 92 ILE A N 1
ATOM 689 C CA . ILE A 1 92 ? -6.215 -7.649 2.114 1.00 93.69 92 ILE A CA 1
ATOM 690 C C . ILE A 1 92 ? -6.303 -7.845 3.632 1.00 93.69 92 ILE A C 1
ATOM 692 O O . ILE A 1 92 ? -7.342 -7.562 4.227 1.00 93.69 92 ILE A O 1
ATOM 696 N N . ILE A 1 93 ? -5.213 -8.269 4.278 1.00 94.25 93 ILE A N 1
ATOM 697 C CA . ILE A 1 93 ? -5.180 -8.501 5.730 1.00 94.25 93 ILE A CA 1
ATOM 698 C C . ILE A 1 93 ? -5.457 -7.209 6.507 1.00 94.25 93 ILE A C 1
ATOM 700 O O . ILE A 1 93 ? -6.266 -7.219 7.438 1.00 94.25 93 ILE A O 1
ATOM 704 N N . VAL A 1 94 ? -4.818 -6.095 6.138 1.00 93.06 94 VAL A N 1
ATOM 705 C CA . VAL A 1 94 ? -4.992 -4.804 6.823 1.00 93.06 94 VAL A CA 1
ATOM 706 C C . VAL A 1 94 ? -6.423 -4.291 6.670 1.00 93.06 94 VAL A C 1
ATOM 708 O O . VAL A 1 94 ? -7.040 -3.909 7.666 1.00 93.06 94 VAL A O 1
ATOM 711 N N . TRP A 1 95 ? -6.989 -4.344 5.462 1.00 91.19 95 TRP A N 1
ATOM 712 C CA . TRP A 1 95 ? -8.363 -3.905 5.213 1.00 91.19 95 TRP A CA 1
ATOM 713 C C . TRP A 1 95 ? -9.397 -4.786 5.922 1.00 91.19 95 TRP A C 1
ATOM 715 O O . TRP A 1 95 ? -10.320 -4.257 6.540 1.00 91.19 95 TRP A O 1
ATOM 725 N N . LEU A 1 96 ? -9.223 -6.112 5.922 1.00 92.69 96 LEU A N 1
ATOM 726 C CA . LEU A 1 96 ? -10.088 -7.015 6.689 1.00 92.69 96 LEU A CA 1
ATOM 727 C C . LEU A 1 96 ? -9.990 -6.749 8.195 1.00 92.69 96 LEU A C 1
ATOM 729 O O . LEU A 1 96 ? -11.013 -6.680 8.875 1.00 92.69 96 LEU A O 1
ATOM 733 N N . SER A 1 97 ? -8.780 -6.534 8.713 1.00 91.00 97 SER A N 1
ATOM 734 C CA . SER A 1 97 ? -8.560 -6.205 10.128 1.00 91.00 97 SER A CA 1
ATOM 735 C C . SER A 1 97 ? -9.238 -4.888 10.511 1.00 91.00 97 SER A C 1
ATOM 737 O O . SER A 1 97 ? -9.876 -4.793 11.560 1.00 91.00 97 SER A O 1
ATOM 739 N N . PHE A 1 98 ? -9.161 -3.882 9.636 1.00 86.81 98 PHE A N 1
ATOM 740 C CA . PHE A 1 98 ? -9.845 -2.606 9.820 1.00 86.81 98 PHE A CA 1
ATOM 741 C C . PHE A 1 98 ? -11.371 -2.771 9.840 1.00 86.81 98 PHE A C 1
ATOM 743 O O . PHE A 1 98 ? -12.023 -2.269 10.757 1.00 86.81 98 PHE A O 1
ATOM 750 N N . LEU A 1 99 ? -11.943 -3.532 8.900 1.00 87.88 99 LEU A N 1
ATOM 751 C CA . LEU A 1 99 ? -13.381 -3.818 8.861 1.00 87.88 99 LEU A CA 1
ATOM 752 C C . LEU A 1 99 ? -13.858 -4.539 10.127 1.00 87.88 99 LEU A C 1
ATOM 754 O O . LEU A 1 99 ? -14.852 -4.133 10.726 1.00 87.88 99 LEU A O 1
ATOM 758 N N . ILE A 1 100 ? -13.130 -5.562 10.582 1.00 87.62 100 ILE A N 1
ATOM 759 C CA . ILE A 1 100 ? -13.451 -6.285 11.822 1.00 87.62 100 ILE A CA 1
ATOM 760 C C . ILE A 1 100 ? -13.384 -5.341 13.030 1.00 87.62 100 ILE A C 1
ATOM 762 O O . ILE A 1 100 ? -14.262 -5.386 13.896 1.00 87.62 100 ILE A O 1
ATOM 766 N N . SER A 1 101 ? -12.385 -4.454 13.084 1.00 84.56 101 SER A N 1
ATOM 767 C CA . SER A 1 101 ? -12.256 -3.458 14.154 1.00 84.56 101 SER A CA 1
ATOM 768 C C . SER A 1 101 ? -13.443 -2.490 14.178 1.00 84.56 101 SER A C 1
ATOM 770 O O . SER A 1 101 ? -14.023 -2.250 15.239 1.00 84.56 101 SER A O 1
ATOM 772 N N . LEU A 1 102 ? -13.871 -1.989 13.011 1.00 81.88 102 LEU A N 1
ATOM 773 C CA . LEU A 1 102 ? -15.051 -1.129 12.888 1.00 81.88 102 LEU A CA 1
ATOM 774 C C . LEU A 1 102 ? -16.328 -1.845 13.323 1.00 81.88 102 LEU A C 1
ATOM 776 O O . LEU A 1 102 ? -17.094 -1.296 14.109 1.00 81.88 102 LEU A O 1
ATOM 780 N N . ILE A 1 103 ? -16.535 -3.079 12.864 1.00 82.06 103 ILE A N 1
ATOM 781 C CA . ILE A 1 103 ? -17.697 -3.894 13.231 1.00 82.06 103 ILE A CA 1
ATOM 782 C C . ILE A 1 103 ? -17.734 -4.108 14.750 1.00 82.06 103 ILE A C 1
ATOM 784 O O . ILE A 1 103 ? -18.761 -3.876 15.391 1.00 82.06 103 ILE A O 1
ATOM 788 N N . THR A 1 104 ? -16.598 -4.480 15.342 1.00 78.94 104 THR A N 1
ATOM 789 C CA . THR A 1 104 ? -16.465 -4.671 16.793 1.00 78.94 104 THR A CA 1
ATOM 790 C C . THR A 1 104 ? -16.775 -3.377 17.541 1.00 78.94 104 THR A C 1
ATOM 792 O O . THR A 1 104 ? -17.506 -3.397 18.530 1.00 78.94 104 THR A O 1
ATOM 795 N N . CYS A 1 105 ? -16.291 -2.238 17.039 1.00 72.75 105 CYS A N 1
ATOM 796 C CA . CYS A 1 105 ? -16.619 -0.920 17.566 1.00 72.75 105 CYS A CA 1
ATOM 797 C C . CYS A 1 105 ? -18.139 -0.668 17.495 1.00 72.75 105 CYS A C 1
ATOM 799 O O . CYS A 1 105 ? -18.764 -0.424 18.522 1.00 72.75 105 CYS A O 1
ATOM 801 N N . CYS A 1 106 ? -18.781 -0.830 16.336 1.00 71.25 106 CYS A N 1
ATOM 802 C CA . CYS A 1 106 ? -20.222 -0.616 16.165 1.00 71.25 106 CYS A CA 1
ATOM 803 C C . CYS A 1 106 ? -21.085 -1.475 17.105 1.00 71.25 106 CYS A C 1
ATOM 805 O O . CYS A 1 106 ? -22.027 -0.953 17.709 1.00 71.25 106 CYS A O 1
ATOM 807 N N . PHE A 1 107 ? -20.756 -2.759 17.280 1.00 69.19 107 PHE A N 1
ATOM 808 C CA . PHE A 1 107 ? -21.485 -3.648 18.192 1.00 69.19 107 PHE A CA 1
ATOM 809 C C . PHE A 1 107 ? -21.227 -3.321 19.668 1.00 69.19 107 PHE A C 1
ATOM 811 O O . PHE A 1 107 ? -22.161 -3.325 20.470 1.00 69.19 107 PHE A O 1
ATOM 818 N N . CYS A 1 108 ? -19.992 -2.967 20.038 1.00 64.62 108 CYS A N 1
ATOM 819 C CA . CYS A 1 108 ? -19.672 -2.574 21.411 1.00 64.62 108 CYS A CA 1
ATOM 820 C C . CYS A 1 108 ? -20.275 -1.204 21.783 1.00 64.62 108 CYS A C 1
ATOM 822 O O . CYS A 1 108 ? -20.720 -1.030 22.917 1.00 64.62 108 CYS A O 1
ATOM 824 N N . TYR A 1 109 ? -20.345 -0.248 20.843 1.00 58.75 109 TYR A N 1
ATOM 825 C CA . TYR A 1 109 ? -20.854 1.116 21.074 1.00 58.75 109 TYR A CA 1
ATOM 826 C C . TYR A 1 109 ? -22.361 1.268 20.941 1.00 58.75 109 TYR A C 1
ATOM 828 O O . TYR A 1 109 ? -22.935 2.090 21.655 1.00 58.75 109 TYR A O 1
ATOM 836 N N . SER A 1 110 ? -23.030 0.449 20.129 1.00 50.47 110 SER A N 1
ATOM 837 C CA . SER A 1 110 ? -24.501 0.379 20.147 1.00 50.47 110 SER A CA 1
ATOM 838 C C . SER A 1 110 ? -25.040 0.014 21.541 1.00 50.47 110 SER A C 1
ATOM 840 O O . SER A 1 110 ? -26.151 0.399 21.893 1.00 50.47 110 SER A O 1
ATOM 842 N N . CYS A 1 111 ? -24.222 -0.633 22.382 1.00 43.50 111 CYS A N 1
ATOM 843 C CA . CYS A 1 111 ? -24.528 -0.936 23.782 1.00 43.50 111 CYS A CA 1
ATOM 844 C C . CYS A 1 111 ? -24.109 0.159 24.790 1.00 43.50 111 CYS A C 1
ATOM 846 O O . CYS A 1 111 ? -24.531 0.118 25.946 1.00 43.50 111 CYS A O 1
ATOM 848 N N . THR A 1 112 ? -23.312 1.161 24.398 1.00 46.34 112 THR A N 1
ATOM 849 C CA . THR A 1 112 ? -22.882 2.272 25.270 1.00 46.34 112 THR A CA 1
ATOM 850 C C . THR A 1 112 ? -23.010 3.617 24.556 1.00 46.34 112 THR A C 1
ATOM 852 O O . THR A 1 112 ? -22.123 4.017 23.812 1.00 46.34 112 THR A O 1
ATOM 855 N N . SER A 1 113 ? -24.120 4.314 24.830 1.00 42.53 113 SER A N 1
ATOM 856 C CA . SER A 1 113 ? -24.481 5.682 24.408 1.00 42.53 113 SER A CA 1
ATOM 857 C C . SER A 1 113 ? -23.322 6.539 23.856 1.00 42.53 113 SER A C 1
ATOM 859 O O . SER A 1 113 ? -22.509 7.087 24.604 1.00 42.53 113 SER A O 1
ATOM 861 N N . ALA A 1 114 ? -23.295 6.706 22.528 1.00 46.19 114 ALA A N 1
ATOM 862 C CA . ALA A 1 114 ? -22.278 7.411 21.735 1.00 46.19 114 ALA A CA 1
ATOM 863 C C . ALA A 1 114 ? -22.169 8.937 21.982 1.00 46.19 114 ALA A C 1
ATOM 865 O O . ALA A 1 114 ? -21.395 9.627 21.320 1.00 46.19 114 ALA A O 1
ATOM 866 N N . ARG A 1 115 ? -22.913 9.502 22.943 1.00 43.81 115 ARG A N 1
ATOM 867 C CA . ARG A 1 115 ? -23.019 10.961 23.141 1.00 43.81 115 ARG A CA 1
ATOM 868 C C . ARG A 1 115 ? -21.818 11.624 23.822 1.00 43.81 115 ARG A C 1
ATOM 870 O O . ARG A 1 115 ? -21.689 12.837 23.730 1.00 43.81 115 ARG A O 1
ATOM 877 N N . LYS A 1 116 ? -20.945 10.870 24.500 1.00 47.22 116 LYS A N 1
ATOM 878 C CA . LYS A 1 116 ? -19.772 11.439 25.199 1.00 47.22 116 LYS A CA 1
ATOM 879 C C . LYS A 1 116 ? -18.495 11.503 24.355 1.00 47.22 116 LYS A C 1
ATOM 881 O O . LYS A 1 116 ? -17.591 12.244 24.716 1.00 47.22 116 LYS A O 1
ATOM 886 N N . LEU A 1 117 ? -18.410 10.763 23.247 1.00 46.56 117 LEU A N 1
ATOM 887 C CA . LEU A 1 117 ? -17.136 10.551 22.551 1.00 46.56 117 LEU A CA 1
ATOM 888 C C . LEU A 1 117 ? -16.749 11.635 21.551 1.00 46.56 117 LEU A C 1
ATOM 890 O O . LEU A 1 117 ? -15.573 11.961 21.425 1.00 46.56 117 LEU A O 1
ATOM 894 N N . VAL A 1 118 ? -17.737 12.215 20.872 1.00 53.41 118 VAL A N 1
ATOM 895 C CA . VAL A 1 118 ? -17.494 13.260 19.870 1.00 53.41 118 VAL A CA 1
ATOM 896 C C . VAL A 1 118 ? -16.907 14.518 20.525 1.00 53.41 118 VAL A C 1
ATOM 898 O O . VAL A 1 118 ? -16.019 15.140 19.954 1.00 53.41 118 VAL A O 1
ATOM 901 N N . GLY A 1 119 ? -17.318 14.836 21.759 1.00 47.12 119 GLY A N 1
ATOM 902 C CA . GLY A 1 119 ? -16.819 16.005 22.491 1.00 47.12 119 GLY A CA 1
ATOM 903 C C . GLY A 1 119 ? -15.343 15.911 22.895 1.00 47.12 119 GLY A C 1
ATOM 904 O O . GLY A 1 119 ? -14.604 16.876 22.725 1.00 47.12 119 GLY A O 1
ATOM 905 N N . GLU A 1 120 ? -14.881 14.755 23.386 1.00 47.31 120 GLU A N 1
ATOM 906 C CA . GLU A 1 120 ? -13.478 14.608 23.812 1.00 47.31 120 GLU A CA 1
ATOM 907 C C . GLU A 1 120 ? -12.520 14.393 22.635 1.00 47.31 120 GLU A C 1
ATOM 909 O O . GLU A 1 120 ? -11.397 14.897 22.648 1.00 47.31 120 GLU A O 1
ATOM 914 N N . MET A 1 121 ? -12.967 13.721 21.571 1.00 47.12 121 MET A N 1
ATOM 915 C CA . MET A 1 121 ? -12.143 13.506 20.380 1.00 47.12 121 MET A CA 1
ATOM 916 C C . MET A 1 121 ? -11.913 14.814 19.605 1.00 47.12 121 MET A C 1
ATOM 918 O O . MET A 1 121 ? -10.811 15.054 19.111 1.00 47.12 121 MET A O 1
ATOM 922 N N . GLN A 1 122 ? -12.906 15.711 19.584 1.00 50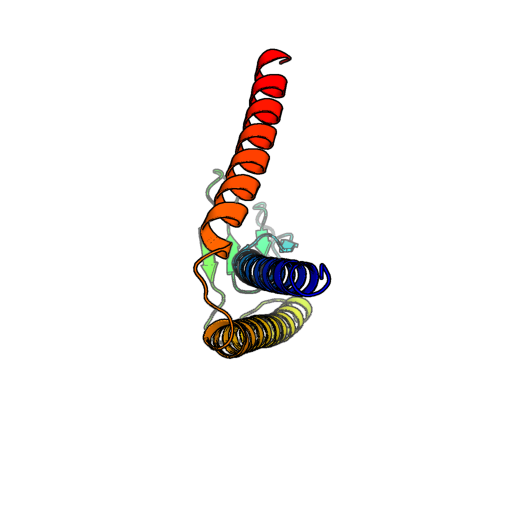.31 122 GLN A N 1
ATOM 923 C CA . GLN A 1 122 ? -12.762 17.053 19.017 1.00 50.31 122 GLN A CA 1
ATOM 924 C C . GLN A 1 122 ? -11.772 17.910 19.827 1.00 50.31 122 GLN A C 1
ATOM 926 O O . GLN A 1 122 ? -10.993 18.652 19.235 1.00 50.31 122 GLN A O 1
ATOM 931 N N . ALA A 1 123 ? -11.719 17.753 21.155 1.00 50.28 123 ALA A N 1
ATOM 932 C CA . ALA A 1 123 ? -10.747 18.446 22.002 1.00 50.28 123 ALA A CA 1
ATOM 933 C C . ALA A 1 123 ? -9.306 17.946 21.783 1.00 50.28 123 ALA A C 1
ATOM 935 O O . ALA A 1 123 ? -8.388 18.756 21.671 1.00 50.28 123 ALA A O 1
ATOM 936 N N . VAL A 1 124 ? -9.096 16.630 21.656 1.00 53.44 124 VAL A N 1
ATOM 937 C CA . VAL A 1 124 ? -7.756 16.056 21.423 1.00 53.44 124 VAL A CA 1
ATOM 938 C C . VAL A 1 124 ? -7.221 16.423 20.037 1.00 53.44 124 VAL A C 1
ATOM 940 O O . VAL A 1 124 ? -6.069 16.843 19.923 1.00 53.44 124 VAL A O 1
ATOM 943 N N . ILE A 1 12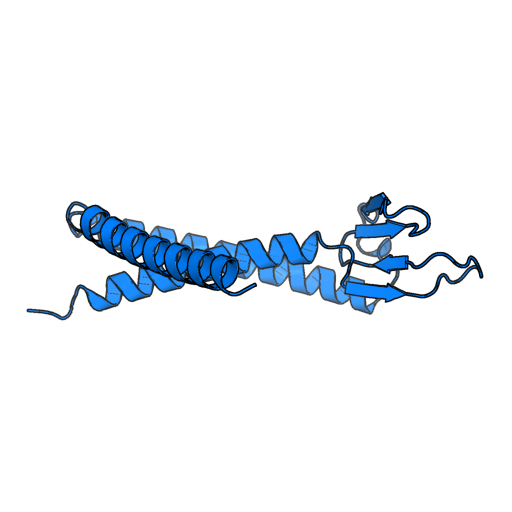5 ? -8.058 16.340 18.995 1.00 56.25 125 ILE A N 1
ATOM 944 C CA . ILE A 1 125 ? -7.676 16.748 17.634 1.00 56.25 125 ILE A CA 1
ATOM 945 C C . ILE A 1 125 ? -7.379 18.249 17.593 1.00 56.25 125 ILE A C 1
ATOM 947 O O . ILE A 1 125 ? -6.371 18.647 17.015 1.00 56.25 125 ILE A O 1
ATOM 951 N N . HIS A 1 126 ? -8.191 19.081 18.253 1.00 52.28 126 HIS A N 1
ATOM 952 C CA . HIS A 1 126 ? -7.949 20.520 18.310 1.00 52.28 126 HIS A CA 1
ATOM 953 C C . HIS A 1 126 ? -6.630 20.848 19.020 1.00 52.28 126 HIS A C 1
ATOM 955 O O . HIS A 1 126 ? -5.854 21.647 18.509 1.00 52.28 126 HIS A O 1
ATOM 961 N N . VAL A 1 127 ? -6.318 20.198 20.149 1.00 58.28 127 VAL A N 1
ATOM 962 C CA . VAL A 1 127 ? -5.060 20.421 20.885 1.00 58.28 127 VAL A CA 1
ATOM 963 C C . VAL A 1 127 ? -3.844 19.949 20.084 1.00 58.28 127 VAL A C 1
ATOM 965 O O . VAL A 1 127 ? -2.856 20.680 19.998 1.00 58.28 127 VAL A O 1
ATOM 968 N N . HIS A 1 128 ? -3.892 18.771 19.454 1.00 56.50 128 HIS A N 1
ATOM 969 C CA . HIS A 1 128 ? -2.774 18.287 18.634 1.00 56.50 128 HIS A CA 1
ATOM 970 C C . HIS A 1 128 ? -2.573 19.123 17.368 1.00 56.50 128 HIS A C 1
ATOM 972 O O . HIS A 1 128 ? -1.433 19.464 17.053 1.00 56.50 128 HIS A O 1
ATOM 978 N N . LEU A 1 129 ? -3.652 19.535 16.696 1.00 56.16 129 LEU A N 1
ATOM 979 C CA . LEU A 1 129 ? -3.567 20.400 15.522 1.00 56.16 129 LEU A CA 1
ATOM 980 C C . LEU A 1 129 ? -3.010 21.783 15.885 1.00 56.16 129 LEU A C 1
ATOM 982 O O . LEU A 1 129 ? -2.130 22.275 15.187 1.00 56.16 129 LEU A O 1
ATOM 986 N N . HIS A 1 130 ? -3.429 22.375 17.010 1.00 57.38 130 HIS A N 1
ATOM 987 C CA . HIS A 1 130 ? -2.883 23.654 17.480 1.00 57.38 130 HIS A CA 1
ATOM 988 C C . HIS A 1 130 ? -1.399 23.558 17.854 1.00 57.38 130 HIS A C 1
ATOM 990 O O . HIS A 1 130 ? -0.629 24.477 17.579 1.00 57.38 130 HIS A O 1
ATOM 996 N N . THR A 1 131 ? -0.985 22.444 18.466 1.00 63.12 131 THR A N 1
ATOM 997 C CA . THR A 1 131 ? 0.413 22.221 18.865 1.00 63.12 131 THR A CA 1
ATOM 998 C C . THR A 1 131 ? 1.310 22.034 17.639 1.00 63.12 131 THR A C 1
ATOM 1000 O O . THR A 1 131 ? 2.387 22.622 17.573 1.00 63.12 131 THR A O 1
ATOM 1003 N N . LEU A 1 132 ? 0.838 21.291 16.632 1.00 52.75 132 LEU A N 1
ATOM 1004 C CA . LEU A 1 132 ? 1.520 21.139 15.344 1.00 52.75 132 LEU A CA 1
ATOM 1005 C C . LEU A 1 132 ? 1.596 22.463 14.573 1.00 52.75 132 LEU A C 1
ATOM 1007 O O . LEU A 1 132 ? 2.652 22.783 14.031 1.00 52.75 132 LEU A O 1
ATOM 1011 N N . LEU A 1 133 ? 0.529 23.270 14.573 1.00 55.19 133 LEU A N 1
ATOM 1012 C CA . LEU A 1 133 ? 0.525 24.581 13.915 1.00 55.19 133 LEU A CA 1
ATOM 1013 C C . LEU A 1 133 ? 1.507 25.557 14.582 1.00 55.19 133 LEU A C 1
ATOM 1015 O O . LEU A 1 133 ? 2.236 26.267 13.895 1.00 55.19 133 LEU A O 1
ATOM 1019 N N . LEU A 1 134 ? 1.568 25.566 15.918 1.00 58.50 134 LEU A N 1
ATOM 1020 C CA . LEU A 1 134 ? 2.513 26.383 16.688 1.00 58.50 134 LEU A CA 1
ATOM 1021 C C . LEU A 1 134 ? 3.966 25.937 16.485 1.00 58.50 134 LEU A C 1
ATOM 1023 O O . LEU A 1 134 ? 4.848 26.787 16.371 1.00 58.50 134 LEU A O 1
ATOM 1027 N N . ALA A 1 135 ? 4.220 24.629 16.399 1.00 53.75 135 ALA A N 1
ATOM 1028 C CA . ALA A 1 135 ? 5.541 24.099 16.068 1.00 53.75 135 ALA A CA 1
ATOM 1029 C C . ALA A 1 135 ? 5.959 24.477 14.635 1.00 53.75 135 ALA A C 1
ATOM 1031 O O . ALA A 1 135 ? 7.099 24.878 14.406 1.00 53.75 135 ALA A O 1
ATOM 1032 N N . CYS A 1 136 ? 5.021 24.433 13.685 1.00 43.09 136 CYS A N 1
ATOM 1033 C CA . CYS A 1 136 ? 5.264 24.823 12.300 1.00 43.09 136 CYS A CA 1
ATOM 1034 C C . CYS A 1 136 ? 5.527 26.335 12.162 1.00 43.09 136 CYS A C 1
ATOM 1036 O O . CYS A 1 136 ? 6.467 26.735 11.484 1.00 43.09 136 CYS A O 1
ATOM 1038 N N . LEU A 1 137 ? 4.759 27.182 12.859 1.00 50.31 137 LEU A N 1
ATOM 1039 C CA . LEU A 1 137 ? 4.945 28.640 12.860 1.00 50.31 137 LEU A CA 1
ATOM 1040 C C . LEU A 1 137 ? 6.233 29.083 13.566 1.00 50.31 137 LEU A C 1
ATOM 1042 O O . LEU A 1 137 ? 6.815 30.097 13.185 1.00 50.31 137 LEU A O 1
ATOM 1046 N N . ARG A 1 138 ? 6.700 28.337 14.576 1.00 49.09 138 ARG A N 1
ATOM 1047 C CA . ARG A 1 138 ? 7.984 28.613 15.237 1.00 49.09 138 ARG A CA 1
ATOM 1048 C C . ARG A 1 138 ? 9.165 28.347 14.294 1.00 49.09 138 ARG A C 1
ATOM 1050 O O . ARG A 1 138 ? 10.040 29.196 14.201 1.00 49.09 138 ARG A O 1
ATOM 1057 N N . ASN A 1 139 ? 9.124 27.260 13.519 1.00 47.03 139 ASN A N 1
ATOM 1058 C CA . ASN A 1 139 ? 10.158 26.949 12.520 1.00 47.03 139 ASN A CA 1
ATOM 1059 C C . ASN A 1 139 ? 10.208 27.943 11.345 1.00 47.03 139 ASN A C 1
ATOM 1061 O O . ASN A 1 139 ? 11.268 28.137 10.768 1.00 47.03 139 ASN A O 1
ATOM 1065 N N . VAL A 1 140 ? 9.094 28.597 11.000 1.00 48.25 140 VAL A N 1
ATOM 1066 C CA . VAL A 1 140 ? 9.053 29.625 9.936 1.00 48.25 140 VAL A CA 1
ATOM 1067 C C . VAL A 1 140 ? 9.569 30.989 10.415 1.00 48.25 140 VAL A C 1
ATOM 1069 O O . VAL A 1 140 ? 9.914 31.832 9.600 1.00 48.25 140 VAL A O 1
ATOM 1072 N N . LYS A 1 141 ? 9.621 31.235 11.730 1.00 39.09 141 LYS A N 1
ATOM 1073 C CA . LYS A 1 141 ? 10.093 32.510 12.294 1.00 39.09 141 LYS A CA 1
ATOM 1074 C C . LYS A 1 141 ? 11.598 32.517 12.602 1.00 39.09 141 LYS A C 1
ATOM 1076 O O . LYS A 1 141 ? 12.160 33.588 12.811 1.00 39.09 141 LYS A O 1
ATOM 1081 N N . GLU A 1 142 ? 12.223 31.343 12.669 1.00 45.75 142 GLU A N 1
ATOM 1082 C CA . GLU A 1 142 ? 13.650 31.160 12.983 1.00 45.75 142 GLU A CA 1
ATOM 1083 C C . GLU A 1 142 ? 14.522 30.843 11.748 1.00 45.75 142 GLU A C 1
ATOM 1085 O O . GLU A 1 142 ? 15.730 30.666 11.897 1.00 45.75 142 GLU A O 1
ATOM 1090 N N . GLY A 1 143 ? 13.935 30.803 10.545 1.00 39.84 143 GLY A N 1
ATOM 1091 C CA . GLY A 1 143 ? 14.638 30.727 9.253 1.00 39.84 143 GLY A CA 1
ATOM 1092 C C . GLY A 1 143 ? 14.408 31.976 8.415 1.00 39.84 143 GLY A C 1
ATOM 1093 O O . GLY A 1 143 ? 15.330 32.327 7.647 1.00 39.84 143 GLY A O 1
#

Radius of gyration: 22.25 Å; chains: 1; bounding box: 47×44×62 Å

Organism: Salpingoeca rosetta (strain ATCC 50818 / BSB-021) (NCBI:txid946362)

Foldseek 3Di:
DPPPPVVLVVLVVVLVVLVVVLVVLVVQQQDQAPDFDDDPPPDPFIKGGGLQWIFPGDPDVDTPIDGQDPDLVSRPDPVSSVVNVVSVVVSVVSVVVSVVSVVVVVVVCVVPPPVPPVVVVVVVCVVVVVVVVVVVVVVVVVD

Secondary structure (DSSP, 8-state):
--SSHHHHHHHHHHHHHHHHHHHHHHHHHH-S-SEEE--TTS----EEE-SSEEEE--TTS--EEEE--SSGGGSS-HHHHHHHHHHHHHHHHHHHHHHHHHHHHHHHHHTS-GGGHHHHHHHHHHHHHHHHHHHHHHHHH--

InterPro domains:
  IPR019372 Lipoma HMGIC fusion partner-like protein [PF10242] (12-129)
  IPR019372 Lipoma HMGIC fusion partner-like protein [PTHR12489] (6-128)

Sequence (143 aa):
MAKKGSHLLIHILYSFFLLLSGIFLIVAAAAPFWLLAPIPSGDTTAYACGVFSECQDQKDLRCNIEVYGVSLQDIPSEGLRVAAGLMIVAMIIVWLSFLISLITCCFCYSCTSARKLVGEMQAVIHVHLHTLLLACLRNVKEG